Protein AF-A0A2G5WS84-F1 (afdb_monomer_lite)

Foldseek 3Di:
DLVVLLVLLVVQVVQFDCPPAATFHDDPSLLVSLVVLLVVCCVPPVPDPLSVVSVVLNVPDDRRCSVVNSVSSSVVSVVVVVVVVD

Secondary structure (DSSP, 8-state):
-HHHHHHHHHHHGGG-B-SSSS-B--SHHHHHHHHHHHHHHHHH-TT-HHHHHHHHHHHT--TTTHHHHHHHHHHHHHHHHHHHT-

pLDDT: mean 88.74, std 9.34, range [53.5, 97.19]

Radius of gyration: 12.52 Å; chains: 1; bounding box: 31×22×32 Å

Structure (mmCIF, N/CA/C/O backbone):
data_AF-A0A2G5WS84-F1
#
_entry.id   AF-A0A2G5WS84-F1
#
loop_
_atom_site.group_PDB
_atom_site.id
_atom_site.type_symbol
_atom_site.label_atom_id
_atom_site.label_alt_id
_atom_site.label_comp_id
_atom_site.label_asym_id
_atom_site.label_entity_id
_atom_site.label_seq_id
_atom_site.pdbx_PDB_ins_code
_atom_site.Cartn_x
_atom_site.Cartn_y
_atom_site.Cartn_z
_atom_site.occupancy
_atom_site.B_iso_or_equiv
_atom_site.auth_seq_id
_atom_site.auth_comp_id
_atom_site.auth_asym_id
_atom_site.auth_atom_id
_atom_site.pdbx_PDB_model_num
ATOM 1 N N . MET A 1 1 ? -12.945 -3.113 1.746 1.00 87.38 1 MET A N 1
ATOM 2 C CA . MET A 1 1 ? -12.131 -2.264 0.837 1.00 87.38 1 MET A CA 1
ATOM 3 C C . MET A 1 1 ? -10.701 -2.783 0.778 1.00 87.38 1 MET A C 1
ATOM 5 O O . MET A 1 1 ? -10.213 -3.007 -0.321 1.00 87.38 1 MET A O 1
ATOM 9 N N . LEU A 1 2 ? -10.087 -3.056 1.933 1.00 93.69 2 LEU A N 1
ATOM 10 C CA . LEU A 1 2 ? -8.747 -3.630 2.067 1.00 93.69 2 LEU A CA 1
ATOM 11 C C . LEU A 1 2 ? -8.497 -4.877 1.198 1.00 93.69 2 LEU A C 1
ATOM 13 O O . LEU A 1 2 ? -7.568 -4.873 0.399 1.00 93.69 2 LEU A O 1
ATOM 17 N N . ASP A 1 3 ? -9.373 -5.889 1.246 1.00 95.06 3 ASP A N 1
ATOM 18 C CA . ASP A 1 3 ? -9.233 -7.101 0.414 1.00 95.06 3 ASP A CA 1
ATOM 19 C C . ASP A 1 3 ? -9.182 -6.820 -1.088 1.00 95.06 3 ASP A C 1
ATOM 21 O O . ASP A 1 3 ? -8.420 -7.450 -1.817 1.00 95.06 3 ASP A O 1
ATOM 25 N N . LYS A 1 4 ? -9.976 -5.849 -1.558 1.00 95.62 4 LYS A N 1
ATOM 26 C CA . LYS A 1 4 ? -9.983 -5.454 -2.971 1.00 95.62 4 LYS A CA 1
ATOM 27 C C . LYS A 1 4 ? -8.654 -4.810 -3.360 1.00 95.62 4 LYS A C 1
ATOM 29 O O . LYS A 1 4 ? -8.140 -5.112 -4.429 1.00 95.62 4 LYS A O 1
ATOM 34 N N . LEU A 1 5 ? -8.088 -3.968 -2.491 1.00 96.50 5 LEU A N 1
ATOM 35 C CA . LEU A 1 5 ? -6.782 -3.343 -2.725 1.00 96.50 5 LEU A CA 1
ATOM 36 C C . LEU A 1 5 ? -5.654 -4.376 -2.730 1.00 96.50 5 LEU A C 1
ATOM 38 O O . LEU A 1 5 ? -4.765 -4.293 -3.573 1.00 96.50 5 LEU A O 1
ATOM 42 N N . ILE A 1 6 ? -5.711 -5.368 -1.839 1.00 97.19 6 ILE A N 1
ATOM 43 C CA . ILE A 1 6 ? -4.746 -6.474 -1.816 1.00 97.19 6 ILE A CA 1
ATOM 44 C C . ILE A 1 6 ? -4.84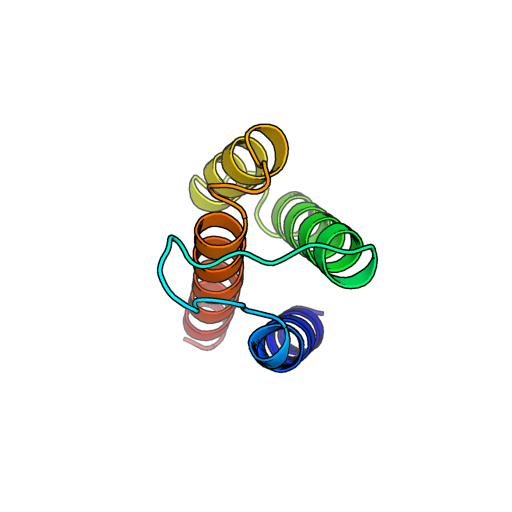6 -7.285 -3.111 1.00 97.19 6 ILE A C 1
ATOM 46 O O . ILE A 1 6 ? -3.826 -7.518 -3.750 1.00 97.19 6 ILE A O 1
ATOM 50 N N . ALA A 1 7 ? -6.057 -7.660 -3.536 1.00 96.75 7 ALA A N 1
ATOM 51 C CA . ALA A 1 7 ? -6.262 -8.412 -4.774 1.00 96.75 7 ALA A CA 1
ATOM 52 C C . ALA A 1 7 ? -5.765 -7.648 -6.014 1.00 96.75 7 ALA A C 1
ATOM 54 O O . ALA A 1 7 ? -5.092 -8.228 -6.858 1.00 96.75 7 ALA A O 1
ATOM 55 N N . GLN A 1 8 ? -6.037 -6.341 -6.097 1.00 95.50 8 GLN A N 1
ATOM 56 C CA . GLN A 1 8 ? -5.511 -5.481 -7.164 1.00 95.50 8 GLN A CA 1
ATOM 57 C C . GLN A 1 8 ? -3.983 -5.405 -7.149 1.00 95.50 8 GLN A C 1
ATOM 59 O O . GLN A 1 8 ? -3.357 -5.441 -8.202 1.00 95.50 8 GLN A O 1
ATOM 64 N N . GLY A 1 9 ? -3.379 -5.329 -5.961 1.00 95.12 9 GLY A N 1
ATOM 65 C CA . GLY A 1 9 ? -1.928 -5.367 -5.821 1.00 95.12 9 GLY A CA 1
ATOM 66 C C . GLY A 1 9 ? -1.352 -6.682 -6.346 1.00 95.12 9 GLY A C 1
ATOM 67 O O . GLY A 1 9 ? -0.447 -6.661 -7.167 1.00 95.12 9 GLY A O 1
ATOM 68 N N . GLU A 1 10 ? -1.914 -7.824 -5.950 1.00 95.94 10 GLU A N 1
ATOM 69 C CA . GLU A 1 10 ? -1.465 -9.134 -6.445 1.00 95.94 10 GLU A CA 1
ATOM 70 C C . GLU A 1 10 ? -1.580 -9.281 -7.968 1.00 95.94 10 GLU A C 1
ATOM 72 O O . GLU A 1 10 ? -0.696 -9.871 -8.586 1.00 95.94 10 GLU A O 1
ATOM 77 N N . ASP A 1 11 ? -2.617 -8.719 -8.589 1.00 94.56 11 ASP A N 1
ATOM 78 C CA . ASP A 1 11 ? -2.782 -8.738 -10.048 1.00 94.56 11 ASP A CA 1
ATOM 79 C C . ASP A 1 11 ? -1.698 -7.905 -10.762 1.00 94.56 11 ASP A C 1
ATOM 81 O O . ASP A 1 11 ? -1.051 -8.361 -11.715 1.00 94.56 11 ASP A O 1
ATOM 85 N N . LEU A 1 12 ? -1.386 -6.727 -10.206 1.00 92.94 12 LEU A N 1
ATOM 86 C CA . LEU A 1 12 ? -0.304 -5.851 -10.666 1.00 92.94 12 LEU A CA 1
ATOM 87 C C . LEU A 1 12 ? 1.083 -6.500 -10.567 1.00 92.94 12 LEU A C 1
ATOM 89 O O . LEU A 1 12 ? 2.013 -6.070 -11.253 1.00 92.94 12 LEU A O 1
ATOM 93 N N . LYS A 1 13 ? 1.246 -7.566 -9.775 1.00 89.94 13 LYS A N 1
ATOM 94 C CA . LYS A 1 13 ? 2.513 -8.299 -9.663 1.00 89.94 13 LYS A CA 1
ATOM 95 C C . LYS A 1 13 ? 3.013 -8.816 -11.012 1.00 89.94 13 LYS A C 1
ATOM 97 O O . LYS A 1 13 ? 4.220 -8.861 -11.236 1.00 89.94 13 LYS A O 1
ATOM 102 N N . SER A 1 14 ? 2.100 -9.181 -11.911 1.00 87.06 14 SER A N 1
ATOM 103 C CA . SER A 1 14 ? 2.424 -9.628 -13.273 1.00 87.06 14 SER A CA 1
ATOM 104 C C . SER A 1 14 ? 3.088 -8.536 -14.126 1.00 87.06 14 SER A C 1
ATOM 106 O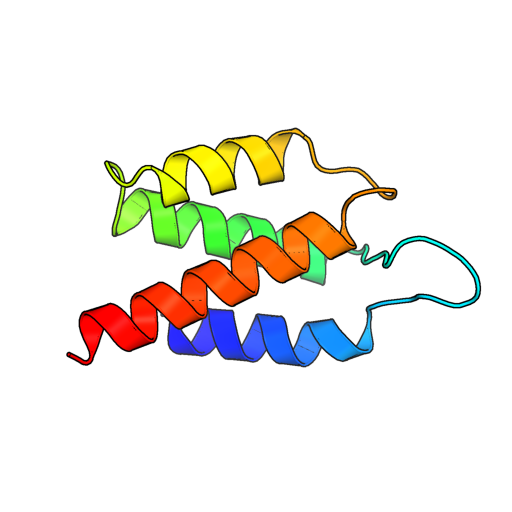 O . SER A 1 14 ? 3.814 -8.842 -15.071 1.00 87.06 14 SER A O 1
ATOM 108 N N . GLN A 1 15 ? 2.889 -7.264 -13.766 1.00 85.88 15 GLN A N 1
ATOM 109 C CA . GLN A 1 15 ? 3.439 -6.102 -14.461 1.00 85.88 15 GLN A CA 1
ATOM 110 C C . GLN A 1 15 ? 4.841 -5.709 -13.964 1.00 85.88 15 GLN A C 1
ATOM 112 O O . GLN A 1 15 ? 5.490 -4.862 -14.585 1.00 85.88 15 GLN A O 1
ATOM 117 N N . LEU A 1 16 ? 5.338 -6.318 -12.876 1.00 85.12 16 LEU A N 1
ATOM 118 C CA . LEU A 1 16 ? 6.698 -6.088 -12.381 1.00 85.12 16 LEU A CA 1
ATOM 119 C C . LEU A 1 16 ? 7.723 -6.620 -13.376 1.00 85.12 16 LEU A C 1
ATOM 121 O O . LEU A 1 16 ? 7.848 -7.825 -13.600 1.00 85.12 16 LEU A O 1
ATOM 125 N N . LYS A 1 17 ? 8.522 -5.711 -13.925 1.00 80.62 17 LYS A N 1
ATOM 126 C CA . LYS A 1 17 ? 9.627 -6.049 -14.821 1.00 80.62 17 LYS A CA 1
ATOM 127 C C . LYS A 1 17 ? 10.937 -6.030 -14.042 1.00 80.62 17 LYS A C 1
ATOM 129 O O . LYS A 1 17 ? 11.234 -5.054 -13.355 1.00 80.62 17 LYS A O 1
ATOM 134 N N . ALA A 1 18 ? 11.730 -7.093 -14.178 1.00 67.94 18 ALA A N 1
ATOM 135 C CA . ALA A 1 18 ? 13.084 -7.177 -13.624 1.00 67.94 18 ALA A CA 1
ATOM 136 C C . ALA A 1 18 ? 14.074 -7.909 -14.561 1.00 67.94 18 ALA A C 1
ATOM 138 O O . ALA A 1 18 ? 14.658 -8.912 -14.158 1.00 67.94 18 ALA A O 1
ATOM 139 N N . PRO A 1 19 ? 14.266 -7.466 -15.822 1.00 58.28 19 PRO A N 1
ATOM 140 C CA . PRO A 1 19 ? 15.116 -8.202 -16.756 1.00 58.28 19 PRO A CA 1
ATOM 141 C C . PRO A 1 19 ? 16.611 -8.174 -16.386 1.00 58.28 19 PRO A C 1
ATOM 143 O O . PRO A 1 19 ? 17.245 -9.212 -16.497 1.00 58.28 19 PRO A O 1
ATOM 146 N N . MET A 1 20 ? 17.174 -7.050 -15.912 1.00 60.81 20 MET A N 1
ATOM 147 C CA . MET A 1 20 ? 18.563 -6.939 -15.398 1.00 60.81 20 MET A CA 1
ATOM 148 C C . MET A 1 20 ? 18.752 -5.698 -14.487 1.00 60.81 20 MET A C 1
ATOM 150 O O . MET A 1 20 ? 19.772 -5.016 -14.544 1.00 60.81 20 MET A O 1
ATOM 154 N N . GLY A 1 21 ? 17.744 -5.332 -13.688 1.00 65.62 21 GLY A N 1
ATOM 155 C CA . GLY A 1 21 ? 17.748 -4.085 -12.908 1.00 65.62 21 GLY A CA 1
ATOM 156 C C . GLY A 1 21 ? 16.725 -4.077 -11.768 1.00 65.62 21 GLY A C 1
ATOM 157 O O . GLY A 1 21 ? 16.085 -5.107 -11.532 1.00 65.62 21 GLY A O 1
ATOM 158 N N . PRO A 1 22 ? 16.567 -2.946 -11.047 1.00 71.44 22 PRO A N 1
ATOM 159 C CA . PRO A 1 22 ? 15.575 -2.840 -9.982 1.00 71.44 22 PRO A CA 1
ATOM 160 C C . PRO A 1 22 ? 14.182 -3.167 -10.521 1.00 71.44 22 PRO A C 1
ATOM 162 O O . PRO A 1 22 ? 13.871 -2.861 -11.671 1.00 71.44 22 PRO A O 1
ATOM 165 N N . LYS A 1 23 ? 13.351 -3.808 -9.694 1.00 81.88 23 LYS A N 1
ATOM 166 C CA . LYS A 1 23 ? 11.958 -4.098 -10.044 1.00 81.88 23 LYS A CA 1
ATOM 167 C C . LYS A 1 23 ? 11.244 -2.785 -10.349 1.00 81.88 23 LYS A C 1
ATOM 169 O O . LYS A 1 23 ? 11.196 -1.899 -9.494 1.00 81.88 23 LYS A O 1
ATOM 174 N N . MET A 1 24 ? 10.684 -2.678 -11.548 1.00 85.44 24 MET A N 1
ATOM 175 C CA . MET A 1 24 ? 9.926 -1.503 -11.964 1.00 85.44 24 MET A CA 1
ATOM 176 C C . MET A 1 24 ? 8.497 -1.884 -12.315 1.00 85.44 24 MET A C 1
ATOM 178 O O . MET A 1 24 ? 8.250 -2.928 -12.922 1.00 85.44 24 MET A O 1
ATOM 182 N N . ILE A 1 25 ? 7.576 -0.999 -11.958 1.00 88.56 25 ILE A N 1
ATOM 183 C CA . ILE A 1 25 ? 6.178 -1.043 -12.361 1.00 88.56 25 ILE A CA 1
ATOM 184 C C . ILE A 1 25 ? 5.746 0.377 -12.730 1.00 88.56 25 ILE A C 1
ATOM 186 O O . ILE A 1 25 ? 6.126 1.353 -12.087 1.00 88.56 25 ILE A O 1
ATOM 190 N N . SER A 1 26 ? 5.008 0.518 -13.820 1.00 86.12 26 SER A N 1
ATOM 191 C CA . SER A 1 26 ? 4.552 1.816 -14.305 1.00 86.12 26 SER A CA 1
ATOM 192 C C . SER A 1 26 ? 3.277 1.654 -15.117 1.00 86.12 26 SER A C 1
ATOM 194 O O . SER A 1 26 ? 2.992 0.573 -15.626 1.00 86.12 26 SER A O 1
ATOM 196 N N . GLY A 1 27 ? 2.517 2.740 -15.240 1.00 89.19 27 GLY A N 1
ATOM 197 C CA . GLY A 1 27 ? 1.241 2.754 -15.950 1.00 89.19 27 GLY A CA 1
ATOM 198 C C . GLY A 1 27 ? 0.102 3.256 -15.074 1.00 89.19 27 GLY A C 1
ATOM 199 O O . GLY A 1 27 ? 0.221 3.335 -13.852 1.00 89.19 27 GLY A O 1
ATOM 200 N N . VAL A 1 28 ? -1.008 3.611 -15.722 1.00 92.38 28 VAL A N 1
ATOM 201 C CA . VAL A 1 28 ? -2.173 4.226 -15.067 1.00 92.38 28 VAL A CA 1
ATOM 202 C C . VAL A 1 28 ? -2.743 3.329 -13.969 1.00 92.38 28 VAL A C 1
ATOM 204 O O . VAL A 1 28 ? -3.075 3.824 -12.900 1.00 92.38 28 VAL A O 1
ATOM 207 N N . GLU A 1 29 ? -2.788 2.016 -14.191 1.00 93.12 29 GLU A N 1
ATOM 208 C CA . GLU A 1 29 ? -3.333 1.055 -13.223 1.00 93.12 29 GLU A CA 1
ATOM 209 C C . GLU A 1 29 ? -2.517 1.017 -11.924 1.00 93.12 29 GLU A C 1
ATOM 211 O O . GLU A 1 29 ? -3.080 1.002 -10.829 1.00 93.12 29 GLU A O 1
ATOM 216 N N . PHE A 1 30 ? -1.186 1.076 -12.034 1.00 92.69 30 PHE A N 1
ATOM 217 C CA . PHE A 1 30 ? -0.304 1.172 -10.875 1.00 92.69 30 PHE A CA 1
ATOM 218 C C . PHE A 1 30 ? -0.477 2.506 -10.142 1.00 92.69 30 PHE A C 1
ATOM 220 O O . PHE A 1 30 ? -0.601 2.527 -8.917 1.00 92.69 30 PHE A O 1
ATOM 227 N N . GLU A 1 31 ? -0.512 3.620 -10.878 1.00 93.12 31 GLU A N 1
ATOM 228 C CA . GLU A 1 31 ? -0.731 4.954 -10.312 1.00 93.12 31 GLU A CA 1
ATOM 229 C C . GLU A 1 31 ? -2.051 5.024 -9.533 1.00 93.12 31 GLU A C 1
ATOM 231 O O . GLU A 1 31 ? -2.078 5.454 -8.379 1.00 93.12 31 GLU A O 1
ATOM 236 N N . GLU A 1 32 ? -3.127 4.531 -10.143 1.00 95.56 32 GLU A N 1
ATOM 237 C CA . GLU A 1 32 ? -4.459 4.483 -9.557 1.00 95.56 32 GLU A CA 1
ATOM 238 C C . GLU A 1 32 ? -4.491 3.604 -8.303 1.00 95.56 32 GLU A C 1
ATOM 240 O O . GLU A 1 32 ? -5.069 3.994 -7.285 1.00 95.56 32 GLU A O 1
ATOM 245 N N . TRP A 1 33 ? -3.850 2.434 -8.344 1.00 96.56 33 TRP A N 1
ATOM 246 C CA . TRP A 1 33 ? -3.747 1.558 -7.183 1.00 96.56 33 TRP A CA 1
ATOM 247 C C . TRP A 1 33 ? -3.000 2.233 -6.029 1.00 96.56 33 TRP A C 1
ATOM 249 O O . TRP A 1 33 ? -3.521 2.261 -4.916 1.00 96.56 33 TRP A O 1
ATOM 259 N N . VAL A 1 34 ? -1.851 2.870 -6.286 1.00 95.19 34 VAL A N 1
ATOM 260 C CA . VAL A 1 34 ? -1.107 3.628 -5.264 1.00 95.19 34 VAL A CA 1
ATOM 261 C C . VAL A 1 34 ? -1.989 4.703 -4.627 1.00 95.19 34 VAL A C 1
ATOM 263 O O . VAL A 1 34 ? -2.055 4.790 -3.400 1.00 95.19 34 VAL A O 1
ATOM 266 N N . SER A 1 35 ? -2.703 5.495 -5.430 1.00 95.31 35 SER A N 1
ATOM 267 C CA . SER A 1 35 ? -3.608 6.528 -4.916 1.00 95.31 35 SER A CA 1
ATOM 268 C C . SER A 1 35 ? -4.725 5.939 -4.054 1.00 95.31 35 SER A C 1
ATOM 270 O O . SER A 1 35 ? -5.022 6.475 -2.988 1.00 95.31 35 SER A O 1
ATOM 272 N N . LYS A 1 36 ? -5.324 4.815 -4.464 1.00 96.56 36 LYS A N 1
ATOM 273 C CA . LYS A 1 36 ? -6.355 4.129 -3.672 1.00 96.56 36 LYS A CA 1
ATOM 274 C C . LYS A 1 36 ? -5.807 3.593 -2.347 1.00 96.56 36 LYS A C 1
ATOM 276 O O . LYS A 1 36 ? -6.502 3.693 -1.337 1.00 96.56 36 LYS A O 1
ATOM 281 N N . CYS A 1 37 ? -4.585 3.059 -2.336 1.00 96.19 37 CYS A N 1
ATOM 282 C CA . CYS A 1 37 ? -3.908 2.604 -1.121 1.00 96.19 37 CYS A CA 1
ATOM 283 C C . CYS A 1 37 ? -3.709 3.758 -0.136 1.00 96.19 37 CYS A C 1
ATOM 285 O O . CYS A 1 37 ? -4.089 3.641 1.026 1.00 96.19 37 CYS A O 1
ATOM 287 N N . VAL A 1 38 ? -3.175 4.887 -0.608 1.00 94.94 38 VAL A N 1
ATOM 288 C CA . VAL A 1 38 ? -2.962 6.081 0.221 1.00 94.94 38 VAL A CA 1
ATOM 289 C C . VAL A 1 38 ? -4.285 6.601 0.782 1.00 94.94 38 VAL A C 1
ATOM 291 O O . VAL A 1 38 ? -4.409 6.745 1.993 1.00 94.94 38 VAL A O 1
ATOM 294 N N . LEU A 1 39 ? -5.309 6.770 -0.062 1.00 95.25 39 LEU A N 1
ATOM 295 C CA . LEU A 1 39 ? -6.632 7.230 0.376 1.00 95.25 39 LEU A CA 1
ATOM 296 C C . LEU A 1 39 ? -7.273 6.295 1.409 1.00 95.25 39 LEU A C 1
ATOM 298 O O . LEU A 1 39 ? -7.981 6.751 2.306 1.00 95.25 39 LEU A O 1
ATOM 302 N N . TYR A 1 40 ? -7.067 4.983 1.281 1.00 95.56 40 TYR A N 1
ATOM 303 C CA . TYR A 1 40 ? -7.533 4.024 2.277 1.00 95.56 40 TYR A CA 1
ATOM 304 C C . TYR A 1 40 ? -6.816 4.224 3.616 1.00 95.56 40 TYR A C 1
ATOM 306 O O . TYR A 1 40 ? -7.481 4.318 4.647 1.00 95.56 40 TYR A O 1
ATOM 314 N N . LEU A 1 41 ? -5.486 4.319 3.600 1.00 94.44 41 LEU A N 1
ATOM 315 C CA . LEU A 1 41 ? -4.676 4.486 4.807 1.00 94.44 41 LEU A CA 1
ATOM 316 C C . LEU A 1 41 ? -4.980 5.809 5.520 1.00 94.44 41 LEU A C 1
ATOM 318 O O . LEU A 1 41 ? -5.190 5.807 6.728 1.00 94.44 41 LEU A O 1
ATOM 322 N N . GLU A 1 42 ? -5.104 6.912 4.782 1.00 94.31 42 GLU A N 1
ATOM 323 C CA . GLU A 1 42 ? -5.472 8.220 5.339 1.00 94.31 42 GLU A CA 1
ATOM 324 C C . GLU A 1 42 ? -6.851 8.202 6.011 1.00 94.31 42 GLU A C 1
ATOM 326 O O . GLU A 1 42 ? -7.045 8.838 7.041 1.00 94.31 42 GLU A O 1
ATOM 331 N N . ARG A 1 43 ? -7.821 7.472 5.449 1.00 94.06 43 ARG A N 1
ATOM 332 C CA . ARG A 1 43 ? -9.190 7.432 5.986 1.00 94.06 43 ARG A CA 1
ATOM 333 C C . ARG A 1 43 ? -9.350 6.522 7.197 1.00 94.06 43 ARG A C 1
ATOM 335 O O . ARG A 1 43 ? -10.170 6.825 8.055 1.00 94.06 43 ARG A O 1
ATOM 342 N N . ASN A 1 44 ? -8.632 5.400 7.237 1.00 92.81 44 ASN A N 1
ATOM 343 C CA . ASN A 1 44 ? -8.846 4.356 8.247 1.00 92.81 44 ASN A CA 1
ATOM 344 C C . ASN A 1 44 ? -7.762 4.353 9.334 1.00 92.81 44 ASN A C 1
ATOM 346 O O . ASN A 1 44 ? -8.035 3.973 10.468 1.00 92.81 44 ASN A O 1
ATOM 350 N N . HIS A 1 45 ? -6.547 4.806 9.013 1.00 90.88 45 HIS A N 1
ATOM 351 C CA . HIS A 1 45 ? -5.399 4.798 9.924 1.00 90.88 45 HIS A CA 1
ATOM 352 C C . HIS A 1 45 ? -4.594 6.115 9.858 1.00 90.88 45 HIS A C 1
ATOM 354 O O . HIS A 1 45 ? -3.375 6.069 9.669 1.00 90.88 45 HIS A O 1
ATOM 360 N N . PRO A 1 46 ? -5.227 7.297 10.005 1.00 90.88 46 PRO A N 1
ATOM 361 C CA . PRO A 1 46 ? -4.578 8.594 9.777 1.00 90.88 46 PRO A CA 1
ATOM 362 C C . PRO A 1 46 ? -3.352 8.851 10.664 1.00 90.88 46 PRO A C 1
ATOM 364 O O . PRO A 1 46 ? -2.397 9.478 10.219 1.00 90.88 46 PRO A O 1
ATOM 367 N N . GLU A 1 47 ? -3.351 8.344 11.898 1.00 92.06 47 GLU A N 1
ATOM 368 C CA . GLU A 1 47 ? -2.276 8.571 12.878 1.00 92.06 47 GLU A CA 1
ATOM 369 C C . GLU A 1 47 ? -1.196 7.474 12.860 1.00 92.06 47 GLU A C 1
ATOM 371 O O . GLU A 1 47 ? -0.265 7.483 13.665 1.00 92.06 47 GLU A O 1
ATOM 376 N N . SER A 1 48 ? -1.302 6.501 11.950 1.00 91.44 48 SER A N 1
ATOM 377 C CA . SER A 1 48 ? -0.318 5.425 11.851 1.00 91.44 48 SER A CA 1
ATOM 378 C C . SER A 1 48 ? 0.975 5.912 11.200 1.00 91.44 48 SER A C 1
ATOM 380 O O . SER A 1 48 ? 0.968 6.485 10.109 1.00 91.44 48 SER A O 1
ATOM 382 N N . SER A 1 49 ? 2.115 5.564 11.802 1.00 91.88 49 SER A N 1
ATOM 383 C CA . SER A 1 49 ? 3.434 5.791 11.193 1.00 91.88 49 SER A CA 1
ATOM 384 C C . SER A 1 49 ? 3.598 5.080 9.840 1.00 91.88 49 SER A C 1
ATOM 386 O O . SER A 1 49 ? 4.415 5.489 9.014 1.00 91.88 49 SER A O 1
ATOM 388 N N . LEU A 1 50 ? 2.805 4.033 9.569 1.00 92.44 50 LEU A N 1
ATOM 389 C CA . LEU A 1 50 ? 2.764 3.370 8.262 1.00 92.44 50 LEU A CA 1
ATOM 390 C C . LEU A 1 50 ? 2.047 4.223 7.210 1.00 92.44 50 LEU A C 1
ATOM 392 O O . LEU A 1 50 ? 2.480 4.248 6.059 1.00 92.44 50 LEU A O 1
ATOM 396 N N . THR A 1 51 ? 1.006 4.958 7.603 1.00 91.69 51 THR A N 1
ATOM 397 C CA . THR A 1 51 ? 0.290 5.898 6.730 1.00 91.69 51 THR A CA 1
ATOM 398 C C . THR A 1 51 ? 1.192 7.063 6.335 1.00 91.69 51 THR A C 1
ATOM 400 O O . THR A 1 51 ? 1.301 7.381 5.151 1.00 91.69 51 THR A O 1
ATOM 403 N N . GLU A 1 52 ? 1.931 7.635 7.289 1.00 92.19 52 GLU A N 1
ATOM 404 C CA . GLU A 1 52 ? 2.928 8.674 7.004 1.00 92.19 52 GLU A CA 1
ATOM 405 C C . GLU A 1 52 ? 4.015 8.168 6.040 1.00 92.19 52 GLU A C 1
ATOM 407 O O . GLU A 1 52 ? 4.319 8.809 5.030 1.00 92.19 52 GLU A O 1
ATOM 412 N N . LYS A 1 53 ? 4.559 6.970 6.286 1.00 91.06 53 LYS A N 1
ATOM 413 C CA . LYS A 1 53 ? 5.542 6.349 5.385 1.00 91.06 53 LYS A CA 1
ATOM 414 C C . LYS A 1 53 ? 4.979 6.088 3.989 1.00 91.06 53 LYS A C 1
ATOM 416 O O . LYS A 1 53 ? 5.689 6.318 3.012 1.00 91.06 53 LYS A O 1
ATOM 421 N N . ALA A 1 54 ? 3.725 5.648 3.873 1.00 91.75 54 ALA A N 1
ATOM 422 C CA . ALA A 1 54 ? 3.056 5.442 2.590 1.00 91.75 54 ALA A CA 1
ATOM 423 C C . ALA A 1 54 ? 2.907 6.747 1.799 1.00 91.75 54 ALA A C 1
ATOM 425 O O . ALA A 1 54 ? 3.177 6.757 0.598 1.00 91.75 54 ALA A O 1
ATOM 426 N N . LEU A 1 55 ? 2.571 7.851 2.470 1.00 91.25 55 LEU A N 1
ATOM 427 C CA . LEU A 1 55 ? 2.499 9.184 1.867 1.00 91.25 55 LEU A CA 1
ATOM 428 C C . LEU A 1 55 ? 3.860 9.674 1.362 1.00 91.25 55 LEU A C 1
ATOM 430 O O . LEU A 1 55 ? 3.963 10.247 0.275 1.00 91.25 55 LEU A O 1
ATOM 434 N N . ILE A 1 56 ? 4.919 9.459 2.143 1.00 89.94 56 ILE A N 1
ATOM 435 C CA . ILE A 1 56 ? 6.284 9.815 1.737 1.00 89.94 56 ILE A CA 1
ATOM 436 C C . ILE A 1 56 ? 6.705 8.968 0.531 1.00 89.94 56 ILE A C 1
ATOM 438 O O . ILE A 1 56 ? 7.177 9.511 -0.471 1.00 89.94 56 ILE A O 1
ATOM 442 N N . ALA A 1 57 ? 6.483 7.654 0.593 1.00 87.75 57 ALA A N 1
ATOM 443 C CA . ALA A 1 57 ? 6.814 6.724 -0.480 1.00 87.75 57 ALA A CA 1
ATOM 444 C C . ALA A 1 57 ? 6.060 7.052 -1.779 1.00 87.75 57 ALA A C 1
ATOM 446 O O . ALA A 1 57 ? 6.661 7.026 -2.851 1.00 87.75 57 ALA A O 1
ATOM 447 N N . SER A 1 58 ? 4.776 7.421 -1.702 1.00 86.12 58 SER A N 1
ATOM 448 C CA . SER A 1 58 ? 3.984 7.778 -2.881 1.00 86.12 58 SER A CA 1
ATOM 449 C C . SER A 1 58 ? 4.438 9.089 -3.527 1.00 86.12 58 SER A C 1
ATOM 451 O O . SER A 1 58 ? 4.412 9.193 -4.750 1.00 86.12 58 SER A O 1
ATOM 453 N N . LYS A 1 59 ? 4.879 10.077 -2.732 1.00 85.12 59 LYS A N 1
ATOM 454 C CA . LYS A 1 59 ? 5.400 11.368 -3.224 1.00 85.12 59 LYS A CA 1
ATOM 455 C C . LYS A 1 59 ? 6.794 11.248 -3.837 1.00 85.12 59 LYS A C 1
ATOM 457 O O . LYS A 1 59 ? 7.087 11.908 -4.826 1.00 85.12 59 LYS A O 1
ATOM 462 N N . GLY A 1 60 ? 7.652 10.417 -3.246 1.00 77.19 60 GLY A N 1
ATOM 463 C CA . GLY A 1 60 ? 9.018 10.174 -3.712 1.00 77.19 60 GLY A CA 1
ATOM 464 C C . GLY A 1 60 ? 9.128 9.121 -4.815 1.00 77.19 60 GLY A C 1
ATOM 465 O O . GLY A 1 60 ? 10.247 8.747 -5.1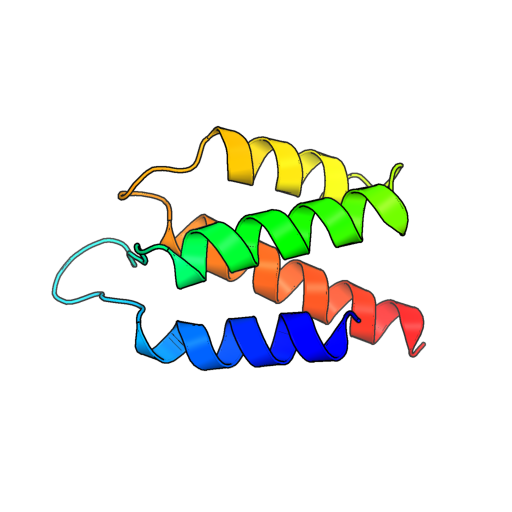84 1.00 77.19 60 GLY A O 1
ATOM 466 N N . LYS A 1 61 ? 8.004 8.590 -5.315 1.00 77.31 61 LYS A N 1
ATOM 467 C CA . LYS A 1 61 ? 8.042 7.529 -6.317 1.00 77.31 61 LYS A CA 1
ATOM 468 C C . LYS A 1 61 ? 8.525 8.055 -7.668 1.00 77.31 61 LYS A C 1
ATOM 470 O O . LYS A 1 61 ? 8.157 9.132 -8.127 1.00 77.31 61 LYS A O 1
ATOM 475 N N . ASN A 1 62 ? 9.328 7.240 -8.321 1.00 77.81 62 ASN A N 1
ATOM 476 C CA . ASN A 1 62 ? 9.807 7.381 -9.680 1.00 77.81 62 ASN A CA 1
ATOM 477 C C . ASN A 1 62 ? 10.006 5.974 -10.272 1.00 77.81 62 ASN A C 1
ATOM 479 O O . ASN A 1 62 ? 9.805 4.960 -9.602 1.00 77.81 62 ASN A O 1
ATOM 483 N N . LEU A 1 63 ? 10.407 5.888 -11.539 1.00 69.19 63 LEU A N 1
ATOM 484 C CA . LEU A 1 63 ? 10.593 4.597 -12.210 1.00 69.19 63 LEU A CA 1
ATOM 485 C C . LEU A 1 63 ? 11.571 3.672 -11.463 1.00 69.19 63 LEU A C 1
ATOM 487 O O . LEU A 1 63 ? 11.282 2.486 -11.326 1.00 69.19 63 LEU A O 1
ATOM 491 N N . ASN A 1 64 ? 12.654 4.212 -10.894 1.00 74.75 64 ASN A N 1
ATOM 492 C CA . ASN A 1 64 ? 13.724 3.434 -10.260 1.00 74.75 64 ASN A CA 1
ATOM 493 C C . ASN A 1 64 ? 13.363 2.850 -8.888 1.00 74.75 64 ASN A C 1
ATOM 495 O O . ASN A 1 64 ? 14.019 1.906 -8.452 1.00 74.75 64 ASN A O 1
ATOM 499 N N . ASN A 1 65 ? 12.351 3.387 -8.204 1.00 84.00 65 ASN A N 1
ATOM 500 C CA . ASN A 1 65 ? 11.883 2.872 -6.911 1.00 84.00 65 ASN A CA 1
ATOM 501 C C . ASN A 1 65 ? 10.423 2.385 -6.938 1.00 84.00 65 ASN A C 1
ATOM 503 O O . ASN A 1 65 ? 9.912 1.943 -5.910 1.00 84.00 65 ASN A O 1
ATOM 507 N N . SER A 1 66 ? 9.765 2.419 -8.098 1.00 88.69 66 SER A N 1
ATOM 508 C CA . SER A 1 66 ? 8.361 2.026 -8.271 1.00 88.69 66 SER A CA 1
ATOM 509 C C . SER A 1 66 ? 8.044 0.621 -7.745 1.00 88.69 66 SER A C 1
ATOM 511 O O . SER A 1 66 ? 7.048 0.450 -7.044 1.00 88.69 66 SER A O 1
ATOM 513 N N . GLY A 1 67 ? 8.907 -0.372 -7.992 1.00 89.62 67 GLY A N 1
ATOM 514 C CA . GLY A 1 67 ? 8.722 -1.725 -7.459 1.00 89.62 67 GLY A CA 1
ATOM 515 C C . GLY A 1 67 ? 8.851 -1.801 -5.938 1.00 89.62 67 GLY A C 1
ATOM 516 O O . GLY A 1 67 ? 8.103 -2.537 -5.304 1.00 89.62 67 GLY A O 1
ATOM 517 N N . VAL A 1 68 ? 9.731 -0.995 -5.336 1.00 91.06 68 VAL A N 1
ATOM 518 C CA . VAL A 1 68 ? 9.873 -0.920 -3.871 1.00 91.06 68 VAL A CA 1
ATOM 519 C C . VAL A 1 68 ? 8.632 -0.283 -3.246 1.00 91.06 68 VAL A C 1
ATOM 521 O O . VAL A 1 68 ? 8.117 -0.787 -2.251 1.00 91.06 68 VAL A O 1
ATOM 524 N N . VAL A 1 69 ? 8.118 0.796 -3.847 1.00 92.38 69 VAL A N 1
ATOM 525 C CA . VAL A 1 69 ? 6.872 1.445 -3.406 1.00 92.38 69 VAL A CA 1
ATOM 526 C C . VAL A 1 69 ? 5.700 0.469 -3.500 1.00 92.38 69 VAL A C 1
ATOM 528 O O . VAL A 1 69 ? 4.907 0.371 -2.564 1.00 92.38 69 VAL A O 1
ATOM 531 N N . TYR A 1 70 ? 5.620 -0.292 -4.592 1.00 95.06 70 TYR A N 1
ATOM 532 C CA . TYR A 1 70 ? 4.628 -1.348 -4.759 1.00 95.06 70 TYR A CA 1
ATOM 533 C C . TYR A 1 70 ? 4.710 -2.410 -3.650 1.00 95.06 70 TYR A C 1
ATOM 535 O O . TYR A 1 70 ? 3.713 -2.667 -2.974 1.00 95.06 70 TYR A O 1
ATOM 543 N N . GLU A 1 71 ? 5.890 -3.000 -3.429 1.00 94.44 71 GLU A N 1
ATOM 544 C CA . GLU A 1 71 ? 6.080 -4.064 -2.435 1.00 94.44 71 GLU A CA 1
ATOM 545 C C . GLU A 1 71 ? 5.766 -3.565 -1.020 1.00 94.44 71 GLU A C 1
ATOM 547 O O . GLU A 1 71 ? 5.088 -4.256 -0.256 1.00 94.44 71 GLU A O 1
ATOM 552 N N . PHE A 1 72 ? 6.189 -2.340 -0.693 1.00 95.31 72 PHE A N 1
ATOM 553 C CA . PHE A 1 72 ? 5.903 -1.703 0.587 1.00 95.31 72 PHE A CA 1
ATOM 554 C C . PHE A 1 72 ? 4.398 -1.523 0.822 1.00 95.31 72 PHE A C 1
ATOM 556 O O . PHE A 1 72 ? 3.894 -1.903 1.881 1.00 95.31 72 PHE A O 1
ATOM 563 N N . LEU A 1 73 ? 3.668 -0.969 -0.151 1.00 95.81 73 LEU A N 1
ATOM 564 C CA . LEU A 1 73 ? 2.230 -0.733 -0.013 1.00 95.81 73 LEU A CA 1
ATOM 565 C C . LEU A 1 73 ? 1.456 -2.049 0.095 1.00 95.81 73 LEU A C 1
ATOM 567 O O . LEU A 1 73 ? 0.614 -2.183 0.981 1.00 95.81 73 LEU A O 1
ATOM 571 N N . LEU A 1 74 ? 1.767 -3.043 -0.742 1.00 96.75 74 LEU A N 1
ATOM 572 C CA . LEU A 1 74 ? 1.093 -4.341 -0.690 1.00 96.75 74 LEU A CA 1
ATOM 573 C C . LEU A 1 74 ? 1.367 -5.066 0.636 1.00 96.75 74 LEU A C 1
ATOM 575 O O . LEU A 1 74 ? 0.440 -5.601 1.245 1.00 96.75 74 LEU A O 1
ATOM 579 N N . GLY A 1 75 ? 2.617 -5.049 1.108 1.00 96.19 75 GLY A N 1
ATOM 580 C CA . GLY A 1 75 ? 2.984 -5.606 2.410 1.00 96.19 75 GLY A CA 1
ATOM 581 C C . GLY A 1 75 ? 2.258 -4.913 3.562 1.00 96.19 75 GLY A C 1
ATOM 582 O O . GLY A 1 75 ? 1.705 -5.579 4.433 1.00 96.19 75 GLY A O 1
ATOM 583 N N . THR A 1 76 ? 2.178 -3.582 3.517 1.00 95.69 76 THR A N 1
ATOM 584 C CA . THR A 1 76 ? 1.467 -2.773 4.517 1.00 95.69 76 THR A CA 1
ATOM 585 C C . THR A 1 76 ? -0.015 -3.143 4.586 1.00 95.69 76 THR A C 1
ATOM 587 O O . THR A 1 76 ? -0.531 -3.402 5.669 1.00 95.69 76 THR A O 1
ATOM 590 N N . LEU A 1 77 ? -0.702 -3.234 3.443 1.00 95.94 77 LEU A N 1
ATOM 591 C CA . LEU A 1 77 ? -2.119 -3.609 3.403 1.00 95.94 77 LEU A CA 1
ATOM 592 C C . LEU A 1 77 ? -2.369 -5.017 3.962 1.00 95.94 77 LEU A C 1
ATOM 594 O O . LEU A 1 77 ? -3.334 -5.226 4.695 1.00 95.94 77 LEU A O 1
ATOM 598 N N . LYS A 1 78 ? -1.498 -5.981 3.649 1.00 95.75 78 LYS A N 1
ATOM 599 C CA . LYS A 1 78 ? -1.593 -7.336 4.210 1.00 95.75 78 LYS A CA 1
ATOM 600 C C . LYS A 1 78 ? -1.390 -7.350 5.722 1.00 95.75 78 LYS A C 1
ATOM 602 O O . LYS A 1 78 ? -2.158 -8.010 6.411 1.00 95.75 78 LY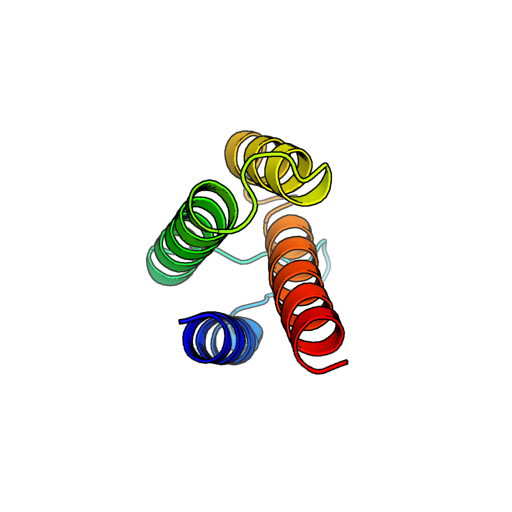S A O 1
ATOM 607 N N . ALA A 1 79 ? -0.426 -6.584 6.229 1.00 94.50 79 ALA A N 1
ATOM 608 C CA . ALA A 1 79 ? -0.191 -6.462 7.664 1.00 94.50 79 ALA A CA 1
ATOM 609 C C . ALA A 1 79 ? -1.408 -5.868 8.393 1.00 94.50 79 ALA A C 1
ATOM 611 O O . ALA A 1 79 ? -1.809 -6.392 9.427 1.00 94.50 79 ALA A O 1
ATOM 612 N N . PHE A 1 80 ? -2.047 -4.833 7.831 1.00 91.44 80 PHE A N 1
ATOM 613 C CA . PHE A 1 80 ? -3.301 -4.301 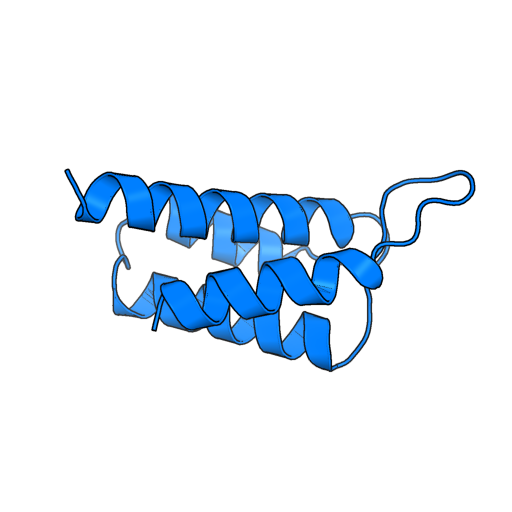8.381 1.00 91.44 80 PHE A CA 1
ATOM 614 C C . PHE A 1 80 ? -4.408 -5.355 8.408 1.00 91.44 80 PHE A C 1
ATOM 616 O O . PHE A 1 80 ? -5.111 -5.467 9.406 1.00 91.44 80 PHE A O 1
ATOM 623 N N . LYS A 1 81 ? -4.529 -6.174 7.357 1.00 92.38 81 LYS A N 1
ATOM 624 C CA . LYS A 1 81 ? -5.530 -7.246 7.313 1.00 92.38 81 LYS A CA 1
ATOM 625 C C . LYS A 1 81 ? -5.292 -8.298 8.399 1.00 92.38 81 LYS A C 1
ATOM 627 O O . LYS A 1 81 ? -6.247 -8.742 9.022 1.00 92.38 81 LYS A O 1
ATOM 632 N N . GLU A 1 82 ? -4.044 -8.713 8.605 1.00 92.19 82 GLU A N 1
ATOM 633 C CA . GLU A 1 82 ? -3.692 -9.671 9.661 1.00 92.19 82 GLU A CA 1
ATOM 634 C C . GLU A 1 82 ? -3.932 -9.088 11.059 1.00 92.19 82 GLU A C 1
ATOM 636 O O . GLU A 1 82 ? -4.448 -9.782 11.934 1.00 92.19 82 GLU A O 1
ATOM 641 N N . PHE A 1 83 ? -3.617 -7.806 11.254 1.00 88.44 83 PHE A N 1
ATOM 642 C CA . PHE A 1 83 ? -3.829 -7.114 12.521 1.00 88.44 83 PHE A CA 1
ATOM 643 C C . PHE A 1 83 ? -5.316 -6.934 12.855 1.00 88.44 83 PHE A C 1
ATOM 645 O O . PHE A 1 83 ? -5.710 -7.191 13.983 1.00 88.44 83 PHE A O 1
ATOM 652 N N . GLU A 1 84 ? -6.152 -6.533 11.893 1.00 81.56 84 GLU A N 1
ATOM 653 C CA . GLU A 1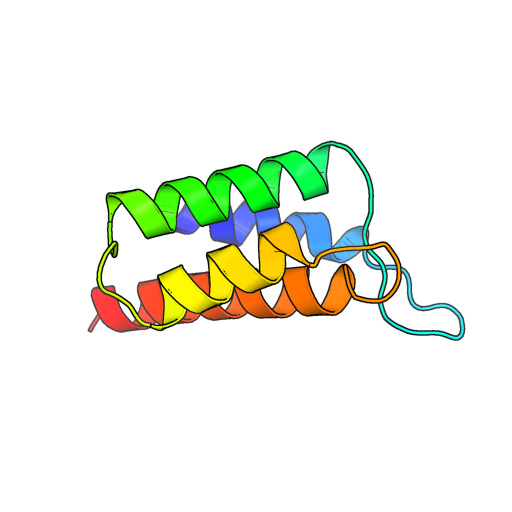 84 ? -7.601 -6.360 12.101 1.00 81.56 84 GLU A CA 1
ATOM 654 C C . GLU A 1 84 ? -8.361 -7.686 12.263 1.00 81.56 84 GLU A C 1
ATOM 656 O O . GLU A 1 84 ? -9.479 -7.698 12.775 1.00 81.56 84 GLU A O 1
ATOM 661 N N . ALA A 1 85 ? -7.785 -8.798 11.799 1.00 70.06 85 ALA A N 1
ATOM 662 C CA . ALA A 1 85 ? -8.359 -10.133 11.947 1.00 70.06 85 ALA A CA 1
ATOM 663 C C . ALA A 1 85 ? -7.966 -10.835 13.264 1.00 70.06 85 ALA A C 1
ATOM 665 O O . ALA A 1 85 ? -8.454 -11.942 13.509 1.00 70.06 85 ALA A O 1
ATOM 666 N N . SER A 1 86 ? -7.081 -10.227 14.063 1.00 53.50 86 SER A N 1
ATOM 667 C CA . SER A 1 86 ? -6.608 -10.720 15.368 1.00 53.50 86 SER A CA 1
ATOM 668 C C . SER A 1 86 ? -7.409 -10.117 16.519 1.00 53.50 86 SER A C 1
ATOM 670 O O . SER A 1 86 ? -7.671 -10.862 17.490 1.00 53.50 86 SER A O 1
#

Sequence (86 aa):
MLDKLIAQGEDLKSQLKAPMGPKMISGVEFEEWVSKCVLYLERNHPESSLTEKALIASKGKNLNNSGVVYEFLLGTLKAFKEFEAS